Protein AF-A0AAV5QFF0-F1 (afdb_monomer_lite)

pLDDT: mean 72.58, std 12.56, range [44.5, 88.5]

InterPro domains:
  IPR013726 Mitofissin [PF08520] (3-70)
  IPR013726 Mitofissin [PTHR28075] (1-84)

Sequence (112 aa):
MALGKLTHYTIDLLLLSMLFAGIRRDTGYYLDPSQFSSYDVRRYLAKYLSYGEKAYDYFLTLIKYTGYFKLQRFNNIKRFVNDVNTTLNSGDRIQPLHDEEDFTEINSNHYS

Secondary structure (DSSP, 8-state):
--HHHHHHHHHHHHHHHHHHHHHHHHH-----GGGSS-HHHHHHHHHHHHHHHHHHHHHHHHHHHTS----THHHHHHHHHHHHHHHHHTT-------------SS------

Radius of gyration: 29.49 Å; chains: 1; bounding box: 101×32×55 Å

Structure (mmCIF, N/CA/C/O backbone):
data_AF-A0AAV5QFF0-F1
#
_entry.id   AF-A0AAV5QFF0-F1
#
loop_
_atom_site.group_PDB
_atom_site.id
_atom_site.type_symbol
_atom_site.label_atom_id
_atom_site.label_alt_id
_atom_site.label_comp_id
_atom_site.label_asym_id
_atom_site.label_entity_id
_atom_site.label_seq_id
_atom_site.pdbx_PDB_ins_code
_atom_site.Cartn_x
_atom_site.Cartn_y
_atom_site.Cartn_z
_atom_site.occupancy
_atom_site.B_iso_or_equiv
_atom_site.auth_seq_id
_atom_site.auth_comp_id
_atom_site.auth_asym_id
_atom_site.auth_atom_id
_atom_site.pdbx_PDB_model_num
ATOM 1 N N . MET A 1 1 ? 21.321 16.563 -10.780 1.00 57.84 1 MET A N 1
ATOM 2 C CA . MET A 1 1 ? 20.256 16.526 -11.813 1.00 57.84 1 MET A CA 1
ATOM 3 C C . MET A 1 1 ? 19.621 15.141 -12.046 1.00 57.84 1 MET A C 1
ATOM 5 O O . MET A 1 1 ? 18.577 15.098 -12.682 1.00 57.84 1 MET A O 1
ATOM 9 N N . ALA A 1 2 ? 20.162 14.028 -11.520 1.00 61.75 2 ALA A N 1
ATOM 10 C CA . ALA A 1 2 ? 19.567 12.688 -11.699 1.00 61.75 2 ALA A CA 1
ATOM 11 C C . ALA A 1 2 ? 18.719 12.194 -10.505 1.00 61.75 2 ALA A C 1
ATOM 13 O O . ALA A 1 2 ? 17.730 11.496 -10.707 1.00 61.75 2 ALA A O 1
ATOM 14 N N . LEU A 1 3 ? 19.062 12.602 -9.274 1.00 72.00 3 LEU A N 1
ATOM 15 C CA . LEU A 1 3 ? 18.446 12.064 -8.053 1.00 72.00 3 LEU A CA 1
ATOM 16 C C . LEU A 1 3 ? 16.944 12.378 -7.946 1.00 72.00 3 LEU A C 1
ATOM 18 O O . LEU A 1 3 ? 16.160 11.496 -7.631 1.00 72.00 3 LEU A O 1
ATOM 22 N N . GLY A 1 4 ? 16.528 13.598 -8.308 1.00 79.31 4 GLY A N 1
ATOM 23 C CA . GLY A 1 4 ? 15.112 13.983 -8.279 1.00 79.31 4 GLY A CA 1
ATOM 24 C C . GLY A 1 4 ? 14.239 13.186 -9.254 1.00 79.31 4 GLY A C 1
ATOM 25 O O . GLY A 1 4 ? 13.126 12.814 -8.906 1.00 79.31 4 GLY A O 1
ATOM 26 N N . LYS A 1 5 ? 14.759 12.860 -10.447 1.00 82.62 5 LYS A N 1
ATOM 27 C CA . LYS A 1 5 ? 14.028 12.069 -11.453 1.00 82.62 5 LYS A CA 1
ATOM 28 C C . LYS A 1 5 ? 13.891 10.611 -11.029 1.00 82.62 5 LYS A C 1
ATOM 30 O O . LYS A 1 5 ? 12.823 10.035 -11.181 1.00 82.62 5 LYS A O 1
ATOM 35 N N . LEU A 1 6 ? 14.959 10.038 -10.470 1.00 85.44 6 LEU A N 1
ATOM 36 C CA . LEU A 1 6 ? 14.927 8.672 -9.956 1.00 85.44 6 LEU A CA 1
ATOM 37 C C . LEU A 1 6 ? 13.902 8.542 -8.828 1.00 85.44 6 LEU A C 1
ATOM 39 O O . LEU A 1 6 ? 13.070 7.641 -8.874 1.00 85.44 6 LEU A O 1
ATOM 43 N N . THR A 1 7 ? 13.913 9.479 -7.875 1.00 85.88 7 THR A N 1
ATOM 44 C CA . THR A 1 7 ? 12.922 9.509 -6.797 1.00 85.88 7 THR A CA 1
ATOM 45 C C . THR A 1 7 ? 11.506 9.623 -7.355 1.00 85.88 7 THR A C 1
ATOM 47 O O . THR A 1 7 ? 10.637 8.862 -6.940 1.00 85.88 7 THR A O 1
ATOM 50 N N . HIS A 1 8 ? 11.272 10.501 -8.335 1.00 85.88 8 HIS A N 1
ATOM 51 C CA . HIS A 1 8 ? 9.948 10.659 -8.939 1.00 85.88 8 HIS A CA 1
ATOM 52 C C . HIS A 1 8 ? 9.450 9.359 -9.581 1.00 85.88 8 HIS A C 1
ATOM 54 O O . HIS A 1 8 ? 8.394 8.870 -9.204 1.00 85.88 8 HIS A O 1
ATOM 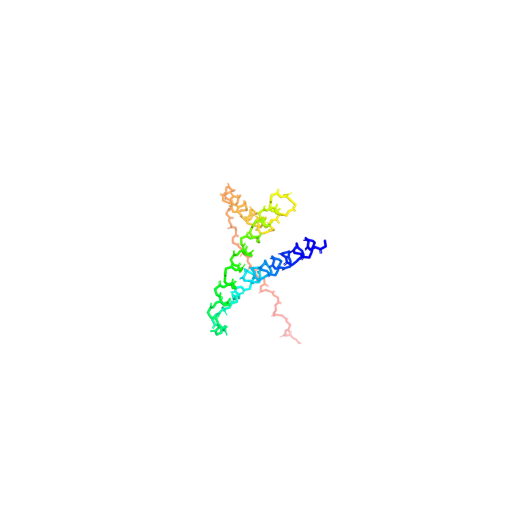60 N N . TYR A 1 9 ? 10.265 8.708 -10.417 1.00 86.50 9 TYR A N 1
ATOM 61 C CA . TYR A 1 9 ? 9.881 7.433 -11.027 1.00 86.50 9 TYR A CA 1
ATOM 62 C C . TYR A 1 9 ? 9.678 6.316 -10.006 1.00 86.50 9 TYR A C 1
ATOM 64 O O . TYR A 1 9 ? 8.780 5.495 -10.169 1.00 86.50 9 TYR A O 1
ATOM 72 N N . THR A 1 10 ? 10.477 6.269 -8.935 1.00 85.88 10 THR A N 1
ATOM 73 C CA . THR A 1 10 ? 10.244 5.287 -7.866 1.00 85.88 10 THR A CA 1
ATOM 74 C C . THR A 1 10 ? 8.934 5.542 -7.128 1.00 85.88 10 THR A C 1
ATOM 76 O O . THR A 1 10 ? 8.236 4.582 -6.814 1.00 85.88 10 THR A O 1
ATOM 79 N N . ILE A 1 11 ? 8.579 6.810 -6.891 1.00 87.94 11 ILE A N 1
ATOM 80 C CA . ILE A 1 11 ? 7.297 7.188 -6.293 1.00 87.94 11 ILE A CA 1
ATOM 81 C C . ILE A 1 11 ? 6.157 6.800 -7.234 1.00 87.94 11 ILE A C 1
ATOM 83 O O . ILE A 1 11 ? 5.223 6.147 -6.787 1.00 87.94 11 ILE A O 1
ATOM 87 N N . ASP A 1 12 ? 6.257 7.104 -8.527 1.00 87.81 12 ASP A N 1
ATOM 88 C CA . ASP A 1 12 ? 5.218 6.773 -9.506 1.00 87.81 12 ASP A CA 1
ATOM 89 C C . ASP A 1 12 ? 5.008 5.259 -9.623 1.00 87.81 12 ASP A C 1
ATOM 91 O O . ASP A 1 12 ? 3.874 4.784 -9.583 1.00 87.81 12 ASP A O 1
ATOM 95 N N . LEU A 1 13 ? 6.091 4.475 -9.695 1.00 87.12 13 LEU A N 1
ATOM 96 C CA . LEU A 1 13 ? 6.003 3.011 -9.702 1.00 87.12 13 LEU A CA 1
ATOM 97 C C . LEU A 1 13 ? 5.374 2.471 -8.413 1.00 87.12 13 LEU A C 1
ATOM 99 O O . LEU A 1 13 ? 4.594 1.517 -8.460 1.00 87.12 13 LEU A O 1
ATOM 103 N N . LEU A 1 14 ? 5.716 3.060 -7.265 1.00 86.69 14 LEU A N 1
ATOM 104 C CA . LEU A 1 14 ? 5.158 2.664 -5.977 1.00 86.69 14 LEU A CA 1
ATOM 105 C C . LEU A 1 14 ? 3.659 2.972 -5.917 1.00 86.69 14 LEU A C 1
ATOM 107 O O . LEU A 1 14 ? 2.880 2.095 -5.548 1.00 86.69 14 LEU A O 1
ATOM 111 N N . LEU A 1 15 ? 3.258 4.180 -6.322 1.00 88.50 15 LEU A N 1
ATOM 112 C CA . LEU A 1 15 ? 1.863 4.613 -6.382 1.00 88.50 15 LEU A CA 1
ATOM 113 C C . LEU A 1 15 ? 1.052 3.735 -7.329 1.00 88.50 15 LEU A C 1
ATOM 115 O O . LEU A 1 15 ? -0.034 3.290 -6.969 1.00 88.50 15 LEU A O 1
ATOM 119 N N . LEU A 1 16 ? 1.595 3.430 -8.507 1.00 87.62 16 LEU A N 1
ATOM 120 C CA . LEU A 1 16 ? 0.944 2.558 -9.475 1.00 87.62 16 LEU A CA 1
ATOM 121 C C . LEU A 1 16 ? 0.749 1.145 -8.910 1.00 87.62 16 LEU A C 1
ATOM 123 O O . LEU A 1 16 ? -0.335 0.577 -9.016 1.00 87.62 16 LEU A O 1
ATOM 127 N N . SER A 1 17 ? 1.771 0.584 -8.260 1.00 86.31 17 SER A N 1
ATOM 128 C CA . SER A 1 17 ? 1.673 -0.743 -7.644 1.00 86.31 17 SER A CA 1
ATOM 129 C C . SER A 1 17 ? 0.659 -0.774 -6.494 1.00 86.31 17 SER A C 1
ATOM 131 O O . SER A 1 17 ? -0.153 -1.693 -6.378 1.00 86.31 17 SER A O 1
ATOM 133 N N . MET A 1 18 ? 0.652 0.279 -5.679 1.00 87.69 18 MET A N 1
ATOM 134 C CA . MET A 1 18 ? -0.293 0.474 -4.585 1.00 87.69 18 MET A CA 1
ATOM 135 C C . MET A 1 18 ? -1.738 0.650 -5.089 1.00 87.69 18 MET A C 1
ATOM 137 O O . MET A 1 18 ? -2.668 0.123 -4.479 1.00 87.69 18 MET A O 1
ATOM 141 N N . LEU A 1 19 ? -1.930 1.323 -6.228 1.00 86.81 19 LEU A N 1
ATOM 142 C CA . LEU A 1 19 ? -3.225 1.469 -6.895 1.00 86.81 19 LEU A CA 1
ATOM 143 C C . LEU A 1 19 ? -3.771 0.114 -7.356 1.00 86.81 19 LEU A C 1
ATOM 145 O O . LEU A 1 19 ? -4.916 -0.216 -7.054 1.00 86.81 19 LEU A O 1
ATOM 149 N N . PHE A 1 20 ? -2.957 -0.697 -8.036 1.00 83.12 20 PHE A N 1
ATOM 150 C CA . PHE A 1 20 ? -3.386 -2.034 -8.448 1.00 83.12 20 PHE A CA 1
ATOM 151 C C . PHE A 1 20 ? -3.692 -2.946 -7.253 1.00 83.12 20 PHE A C 1
ATOM 153 O O . PHE A 1 20 ? -4.664 -3.701 -7.298 1.00 83.12 20 PHE A O 1
ATOM 160 N N . ALA A 1 21 ? -2.907 -2.855 -6.175 1.00 83.56 21 ALA A N 1
ATOM 161 C CA . ALA A 1 21 ? -3.188 -3.563 -4.929 1.00 83.56 21 ALA A CA 1
ATOM 162 C C . ALA A 1 21 ? -4.545 -3.150 -4.324 1.00 83.56 21 ALA A C 1
ATOM 164 O O . ALA A 1 21 ? -5.313 -4.010 -3.888 1.00 83.56 21 ALA A O 1
ATOM 165 N N . GLY A 1 22 ? -4.870 -1.853 -4.348 1.00 80.44 22 GLY A N 1
ATOM 166 C CA . GLY A 1 22 ? -6.174 -1.328 -3.933 1.00 80.44 22 GLY A CA 1
ATOM 167 C C . GLY A 1 22 ? -7.324 -1.865 -4.787 1.00 80.44 22 GLY A C 1
ATOM 168 O O . GLY A 1 22 ? -8.273 -2.426 -4.247 1.00 80.44 22 GLY A O 1
ATOM 169 N N . ILE A 1 23 ? -7.197 -1.803 -6.120 1.00 81.94 23 ILE A N 1
ATOM 170 C CA . ILE A 1 23 ? -8.196 -2.346 -7.058 1.00 81.94 23 ILE A CA 1
ATOM 171 C C . ILE A 1 23 ? -8.441 -3.832 -6.778 1.00 81.94 23 ILE A C 1
ATOM 173 O O . ILE A 1 23 ? -9.593 -4.246 -6.648 1.00 81.94 23 ILE A O 1
ATOM 177 N N . ARG A 1 24 ? -7.378 -4.628 -6.609 1.00 79.25 24 ARG A N 1
ATOM 178 C CA . ARG A 1 24 ? -7.482 -6.055 -6.273 1.00 79.25 24 ARG A CA 1
ATOM 179 C C . ARG A 1 24 ? -8.250 -6.292 -4.970 1.00 79.25 24 ARG A C 1
ATOM 181 O O . ARG A 1 24 ? -8.990 -7.267 -4.881 1.00 79.25 24 ARG A O 1
ATOM 188 N N . ARG A 1 25 ? -8.091 -5.425 -3.967 1.00 74.06 25 ARG A N 1
ATOM 189 C CA . ARG A 1 25 ? -8.743 -5.555 -2.654 1.00 74.06 25 ARG A CA 1
ATOM 190 C C . ARG A 1 25 ? -10.210 -5.126 -2.664 1.00 74.06 25 ARG A C 1
ATOM 192 O O . ARG A 1 25 ? -11.016 -5.785 -2.014 1.00 74.06 25 ARG A O 1
ATOM 199 N N . ASP A 1 26 ? -10.538 -4.067 -3.398 1.00 74.62 26 ASP A N 1
ATOM 200 C CA . ASP A 1 26 ? -11.896 -3.515 -3.456 1.00 74.62 26 ASP A CA 1
ATOM 201 C C . ASP A 1 26 ? -12.791 -4.275 -4.440 1.00 74.62 26 ASP A C 1
ATOM 203 O O . ASP A 1 26 ? -13.979 -4.461 -4.190 1.00 74.62 26 ASP A O 1
ATOM 207 N N . THR A 1 27 ? -12.223 -4.736 -5.556 1.00 72.50 27 THR A N 1
ATOM 208 C CA . THR A 1 27 ? -12.988 -5.350 -6.652 1.00 72.50 27 THR A CA 1
ATOM 209 C C . THR A 1 27 ? -12.736 -6.847 -6.820 1.00 72.50 27 THR A C 1
ATOM 211 O O . THR A 1 27 ? -13.486 -7.517 -7.523 1.00 72.50 27 THR A O 1
ATOM 214 N N . GLY A 1 28 ? -11.683 -7.394 -6.202 1.00 66.31 28 GLY A N 1
ATOM 215 C CA . GLY A 1 28 ? -11.279 -8.793 -6.376 1.00 66.31 28 GLY A CA 1
ATOM 216 C C . GLY A 1 28 ? -10.581 -9.094 -7.709 1.00 66.31 28 GLY A C 1
ATOM 217 O O . GLY A 1 28 ? -10.049 -10.193 -7.873 1.00 66.31 28 GLY A O 1
ATOM 218 N N . TYR A 1 29 ? -10.531 -8.141 -8.649 1.00 61.03 29 TYR A N 1
ATOM 219 C CA . TYR A 1 29 ? -9.840 -8.315 -9.924 1.00 61.03 29 TYR A CA 1
ATOM 220 C C . TYR A 1 29 ? -8.329 -8.301 -9.705 1.00 61.03 29 TYR A C 1
ATOM 222 O O . TYR A 1 29 ? -7.730 -7.279 -9.370 1.00 61.03 29 TYR A O 1
ATOM 230 N N . TYR A 1 30 ? -7.699 -9.455 -9.897 1.00 66.12 30 TYR A N 1
ATOM 231 C CA . TYR A 1 30 ? -6.251 -9.547 -9.974 1.00 66.12 30 TYR A CA 1
ATOM 232 C C . TYR A 1 30 ? -5.827 -9.386 -11.430 1.00 66.12 30 TYR A C 1
ATOM 234 O O . TYR A 1 30 ? -6.473 -9.882 -12.352 1.00 66.12 30 TYR A O 1
ATOM 242 N N . LEU A 1 31 ? -4.729 -8.670 -11.634 1.00 62.06 31 LEU A N 1
ATOM 243 C CA . LEU A 1 31 ? -4.142 -8.523 -12.952 1.00 62.06 31 LEU A CA 1
ATOM 244 C C . LEU A 1 31 ? -3.499 -9.863 -13.298 1.00 62.06 31 LEU A C 1
ATOM 246 O O . LEU A 1 31 ? -2.459 -10.192 -12.734 1.00 62.06 31 LEU A O 1
ATOM 250 N N . ASP A 1 32 ? -4.166 -10.666 -14.130 1.00 62.00 32 ASP A N 1
ATOM 251 C CA . ASP A 1 32 ? -3.680 -11.992 -14.491 1.00 62.00 32 ASP A CA 1
ATOM 252 C C . ASP A 1 32 ? -2.461 -11.848 -15.406 1.00 62.00 32 ASP A C 1
ATOM 254 O O . ASP A 1 32 ? -2.591 -11.472 -16.578 1.00 62.00 32 ASP A O 1
ATOM 258 N N . PRO A 1 33 ? -1.250 -12.140 -14.907 1.00 60.72 33 PRO A N 1
ATOM 259 C CA . PRO A 1 33 ? -0.071 -11.949 -15.711 1.00 60.72 33 PRO A CA 1
ATOM 260 C C . PRO A 1 33 ? 0.100 -13.090 -16.731 1.00 60.72 33 PRO A C 1
ATOM 262 O O . PRO A 1 33 ? 1.044 -13.057 -17.516 1.00 60.72 33 PRO A O 1
ATOM 265 N N . SER A 1 34 ? -0.787 -14.098 -16.739 1.00 59.22 34 SER A N 1
ATOM 266 C CA . SER A 1 34 ? -0.824 -15.174 -17.737 1.00 59.22 34 SER A CA 1
ATOM 267 C C . SER A 1 34 ? -1.179 -14.684 -19.145 1.00 59.22 34 SER A C 1
ATOM 269 O O . SER A 1 34 ? -0.778 -15.317 -20.119 1.00 59.22 34 SER A O 1
ATOM 271 N N . GLN A 1 35 ? -1.853 -13.532 -19.262 1.00 59.62 35 GLN A N 1
ATOM 272 C CA . GLN A 1 35 ? -2.194 -12.927 -20.554 1.00 59.62 35 GLN A CA 1
ATOM 273 C C . GLN A 1 35 ? -0.987 -12.291 -21.258 1.00 59.62 35 GLN A C 1
ATOM 275 O O . GLN A 1 35 ? -1.035 -12.015 -22.456 1.00 59.62 35 GLN A O 1
ATOM 280 N N . PHE A 1 36 ? 0.121 -12.095 -20.539 1.00 60.56 36 PHE A N 1
ATOM 281 C CA . PHE A 1 36 ? 1.378 -11.645 -21.123 1.00 60.56 36 PHE A CA 1
ATOM 282 C C . PHE A 1 36 ? 2.222 -12.862 -21.519 1.00 60.56 36 PHE A C 1
ATOM 284 O O . PHE A 1 36 ? 2.637 -13.655 -20.672 1.00 60.56 36 PHE A O 1
ATOM 291 N 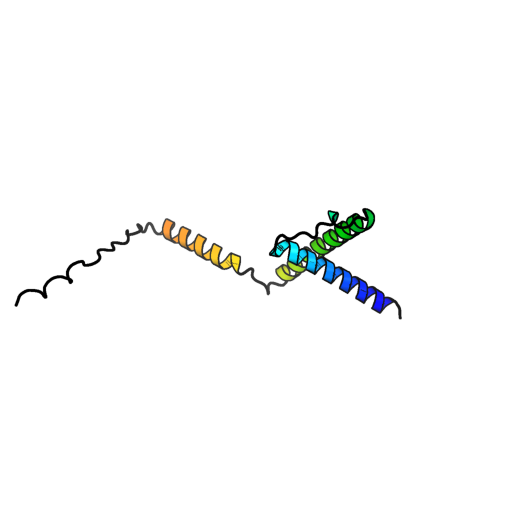N . SER A 1 37 ? 2.501 -13.002 -22.819 1.00 56.41 37 SER A N 1
ATOM 292 C CA . SER A 1 37 ? 3.245 -14.143 -23.377 1.00 56.41 37 SER A CA 1
ATOM 293 C C . SER A 1 37 ? 4.697 -14.236 -22.882 1.00 56.41 37 SER A C 1
ATOM 295 O O . SER A 1 37 ? 5.296 -15.310 -22.906 1.00 56.41 37 SER A O 1
ATOM 297 N N . SER A 1 38 ? 5.269 -13.135 -22.383 1.00 66.19 38 SER A N 1
ATOM 298 C CA . SER A 1 38 ? 6.633 -13.091 -21.850 1.00 66.19 38 SER A CA 1
ATOM 299 C C . SER A 1 38 ? 6.680 -13.474 -20.365 1.00 66.19 38 SER A C 1
ATOM 301 O O . SER A 1 38 ? 6.285 -12.704 -19.486 1.00 66.19 38 SER A O 1
ATOM 303 N N . TYR A 1 39 ? 7.236 -14.656 -20.079 1.00 66.12 39 TYR A N 1
ATOM 304 C CA . TYR A 1 39 ? 7.421 -15.198 -18.725 1.00 66.12 39 TYR A CA 1
ATOM 305 C C . TYR A 1 39 ? 8.148 -14.234 -17.770 1.00 66.12 39 TYR A C 1
ATOM 307 O O . TYR A 1 39 ? 7.756 -14.093 -16.607 1.00 66.12 39 TYR A O 1
ATOM 315 N N . ASP A 1 40 ? 9.165 -13.526 -18.265 1.00 73.31 40 ASP A N 1
ATOM 316 C CA . ASP A 1 40 ? 9.941 -12.588 -17.454 1.00 73.31 40 ASP A CA 1
ATOM 317 C C . ASP A 1 40 ? 9.099 -11.395 -17.006 1.00 73.31 40 ASP A C 1
ATOM 319 O O . ASP A 1 40 ? 9.066 -11.082 -15.815 1.00 73.31 40 ASP A O 1
ATOM 323 N N . VAL A 1 41 ? 8.336 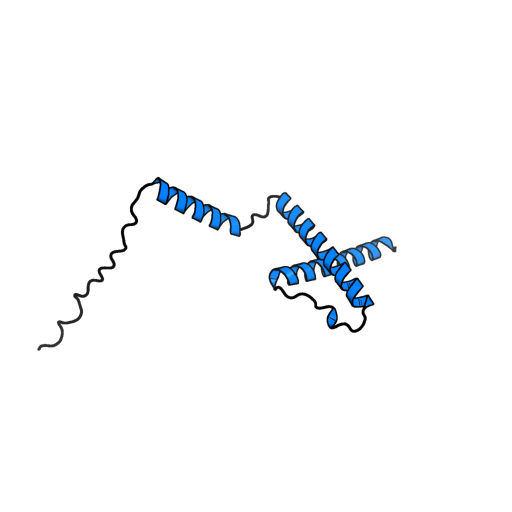-10.788 -17.921 1.00 72.75 41 VAL A N 1
ATOM 324 C CA . VAL A 1 41 ? 7.446 -9.653 -17.619 1.00 72.75 41 VAL A CA 1
ATOM 325 C C . VAL A 1 41 ? 6.428 -10.044 -16.554 1.00 72.75 41 VAL A C 1
ATOM 327 O O . VAL A 1 41 ? 6.243 -9.311 -15.586 1.00 72.75 41 VAL A O 1
ATOM 330 N N . ARG A 1 42 ? 5.843 -11.241 -16.661 1.00 71.25 42 ARG A N 1
ATOM 331 C CA . ARG A 1 42 ? 4.927 -11.784 -15.654 1.00 71.25 42 ARG A CA 1
ATOM 332 C C . ARG A 1 42 ? 5.583 -11.931 -14.284 1.00 71.25 42 ARG A C 1
ATOM 334 O O . ARG A 1 42 ? 4.991 -11.541 -13.279 1.00 71.25 42 ARG A O 1
ATOM 341 N N . ARG A 1 43 ? 6.807 -12.462 -14.218 1.00 75.19 43 ARG A N 1
ATOM 342 C CA . ARG A 1 43 ? 7.541 -12.624 -12.954 1.00 75.19 43 ARG A CA 1
ATOM 343 C C . ARG A 1 43 ? 7.903 -11.278 -12.330 1.00 75.19 43 ARG A C 1
ATOM 345 O O . ARG A 1 43 ? 7.805 -11.136 -11.110 1.00 75.19 43 ARG A O 1
ATOM 352 N N . TYR A 1 44 ? 8.325 -10.308 -13.138 1.00 79.12 44 TYR A N 1
ATOM 353 C CA . TYR A 1 44 ? 8.616 -8.959 -12.663 1.00 79.12 44 TYR A CA 1
ATOM 354 C C . TYR A 1 44 ? 7.34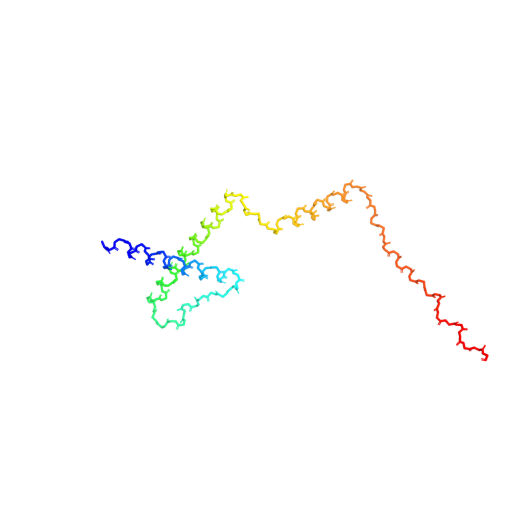4 -8.274 -12.175 1.00 79.12 44 TYR A C 1
ATOM 356 O O . TYR A 1 44 ? 7.322 -7.812 -11.039 1.00 79.12 44 TYR A O 1
ATOM 364 N N . LEU A 1 45 ? 6.270 -8.286 -12.963 1.00 76.19 45 LEU A N 1
ATOM 365 C CA . LEU A 1 45 ? 5.003 -7.655 -12.609 1.00 76.19 45 LEU A CA 1
ATOM 366 C C . LEU A 1 45 ? 4.406 -8.255 -11.335 1.00 76.19 45 LEU A C 1
ATOM 368 O O . LEU A 1 45 ? 4.040 -7.507 -10.437 1.00 76.19 45 LEU A O 1
ATOM 372 N N . ALA A 1 46 ? 4.406 -9.585 -11.200 1.00 76.25 46 ALA A N 1
ATOM 373 C CA . ALA A 1 46 ? 3.955 -10.257 -9.983 1.00 76.25 46 ALA A CA 1
ATOM 374 C C . ALA A 1 46 ? 4.759 -9.811 -8.751 1.00 76.25 46 ALA A C 1
ATOM 376 O O . ALA A 1 46 ? 4.177 -9.488 -7.717 1.00 76.25 46 ALA A O 1
ATOM 377 N N . LYS A 1 47 ? 6.093 -9.729 -8.866 1.00 80.69 47 LYS A N 1
ATOM 378 C CA . LYS A 1 47 ? 6.948 -9.219 -7.783 1.00 80.69 47 LYS A CA 1
ATOM 379 C C . LYS A 1 47 ? 6.634 -7.761 -7.461 1.00 80.69 47 LYS A C 1
ATOM 381 O O . LYS A 1 47 ? 6.463 -7.439 -6.289 1.00 80.69 47 LYS A O 1
ATOM 386 N N . TYR A 1 48 ? 6.543 -6.894 -8.471 1.00 79.94 48 TYR A N 1
ATOM 387 C CA . TYR A 1 48 ? 6.220 -5.477 -8.290 1.00 79.94 48 TYR A CA 1
ATOM 388 C C . TYR A 1 48 ? 4.870 -5.293 -7.596 1.00 79.94 48 TYR A C 1
ATOM 390 O O . TYR A 1 48 ? 4.792 -4.507 -6.652 1.00 79.94 48 TYR A O 1
ATOM 398 N N . LEU A 1 49 ? 3.853 -6.059 -7.994 1.00 80.75 49 LEU A N 1
ATOM 399 C CA . LEU A 1 49 ? 2.520 -6.037 -7.394 1.00 80.75 49 LEU A CA 1
ATOM 400 C C . LEU A 1 49 ? 2.555 -6.463 -5.922 1.00 80.75 49 LEU A C 1
ATOM 402 O O . LEU A 1 49 ? 1.996 -5.788 -5.063 1.00 80.75 49 LEU A O 1
ATOM 406 N N . SER A 1 50 ? 3.299 -7.529 -5.605 1.00 80.12 50 SER A N 1
ATOM 407 C CA . SER A 1 50 ? 3.502 -7.970 -4.219 1.00 80.12 50 SER A CA 1
ATOM 408 C C . SER A 1 50 ? 4.217 -6.922 -3.356 1.00 80.12 50 SER A C 1
ATOM 410 O O . SER A 1 50 ? 3.953 -6.828 -2.158 1.00 80.12 50 SER A O 1
ATOM 412 N N . TYR A 1 51 ? 5.128 -6.127 -3.928 1.00 85.75 51 TYR A N 1
ATOM 413 C CA . TYR A 1 51 ? 5.737 -5.002 -3.209 1.00 85.75 51 TYR A CA 1
ATOM 414 C C . TYR A 1 51 ? 4.735 -3.866 -2.959 1.00 85.75 51 TYR A C 1
ATOM 416 O O . TYR A 1 51 ? 4.747 -3.291 -1.870 1.00 85.75 51 TYR A O 1
ATOM 424 N N . GLY A 1 52 ? 3.851 -3.578 -3.919 1.00 85.12 52 GLY A N 1
ATOM 425 C CA . GLY A 1 52 ? 2.785 -2.583 -3.767 1.00 85.12 52 GLY A CA 1
ATOM 426 C C . GLY A 1 52 ? 1.776 -2.949 -2.693 1.00 85.12 52 GLY A C 1
ATOM 427 O O . GLY A 1 52 ? 1.409 -2.092 -1.900 1.00 85.12 52 GLY A O 1
ATOM 428 N N . GLU A 1 53 ? 1.395 -4.225 -2.600 1.00 83.38 53 GLU A N 1
ATOM 429 C CA . GLU A 1 53 ? 0.518 -4.727 -1.533 1.00 83.38 53 GLU A CA 1
ATOM 430 C C . GLU A 1 53 ? 1.113 -4.483 -0.146 1.00 83.38 53 GLU A C 1
ATOM 432 O O . GLU A 1 53 ? 0.447 -3.938 0.733 1.00 83.38 53 GLU A O 1
ATOM 437 N N . LYS A 1 54 ? 2.400 -4.797 0.036 1.00 86.56 54 LYS A N 1
ATOM 438 C CA . LYS A 1 54 ? 3.091 -4.527 1.303 1.00 86.56 54 LYS A CA 1
ATOM 439 C C . LYS A 1 54 ? 3.115 -3.035 1.617 1.00 86.56 54 LYS A C 1
ATOM 441 O O . LYS A 1 54 ? 2.810 -2.647 2.740 1.00 86.56 54 LYS A O 1
ATOM 446 N N . ALA A 1 55 ? 3.468 -2.199 0.640 1.00 86.88 55 ALA A N 1
ATOM 447 C CA . ALA A 1 55 ? 3.494 -0.750 0.821 1.00 86.88 55 ALA A CA 1
ATOM 448 C C . ALA A 1 55 ? 2.103 -0.189 1.162 1.00 86.88 55 ALA A C 1
ATOM 450 O O . ALA A 1 55 ? 1.985 0.645 2.059 1.00 86.88 55 ALA A O 1
ATOM 451 N N . TYR A 1 56 ? 1.056 -0.702 0.511 1.00 87.94 56 TYR A N 1
ATOM 452 C CA . TYR A 1 56 ? -0.335 -0.364 0.794 1.00 87.94 56 TYR A CA 1
ATOM 453 C C . TYR A 1 56 ? -0.725 -0.715 2.234 1.00 87.94 56 TYR A C 1
ATOM 455 O O . TYR A 1 56 ? -1.273 0.122 2.952 1.00 87.94 56 TYR A O 1
ATOM 463 N N . ASP A 1 57 ? -0.393 -1.923 2.694 1.00 86.25 57 ASP A N 1
ATOM 464 C CA . ASP A 1 57 ? -0.681 -2.361 4.061 1.00 86.25 57 ASP A CA 1
ATOM 465 C C . ASP A 1 57 ? 0.084 -1.536 5.110 1.00 86.25 57 ASP A C 1
ATOM 467 O O . ASP A 1 57 ? -0.479 -1.175 6.151 1.00 86.25 57 ASP A O 1
ATOM 471 N N . TYR A 1 58 ? 1.342 -1.178 4.836 1.00 87.31 58 TYR A N 1
ATOM 472 C CA . TYR A 1 58 ? 2.104 -0.255 5.682 1.00 87.31 58 TYR A CA 1
ATOM 473 C C . TYR A 1 58 ? 1.447 1.122 5.740 1.00 87.31 58 TYR A C 1
ATOM 475 O O . TYR A 1 58 ? 1.274 1.667 6.829 1.00 87.31 58 TYR A O 1
ATOM 483 N N . PHE A 1 59 ? 1.029 1.665 4.597 1.00 86.19 59 PHE A N 1
ATOM 484 C CA . PHE A 1 59 ? 0.341 2.950 4.532 1.00 86.19 59 PHE A CA 1
ATOM 485 C C . PHE A 1 59 ? -0.971 2.935 5.325 1.00 86.19 59 PHE A C 1
ATOM 487 O O . PHE A 1 59 ? -1.211 3.821 6.144 1.00 86.19 59 PHE A O 1
ATOM 494 N N . LEU A 1 60 ? -1.783 1.885 5.176 1.00 83.94 60 LEU A N 1
ATOM 495 C CA . LEU A 1 60 ? -2.986 1.699 5.988 1.00 83.94 60 LEU A CA 1
ATOM 496 C C . LEU A 1 60 ? -2.667 1.594 7.481 1.00 83.94 60 LEU A C 1
ATOM 498 O O . LEU A 1 60 ? -3.415 2.110 8.308 1.00 83.94 60 LEU A O 1
ATOM 502 N N . THR A 1 61 ? -1.574 0.926 7.844 1.00 85.00 61 THR A N 1
ATOM 503 C CA . THR A 1 61 ? -1.143 0.793 9.242 1.00 85.00 61 THR A CA 1
ATOM 504 C C . THR A 1 61 ? -0.715 2.135 9.825 1.00 85.00 61 THR A C 1
ATOM 506 O O . THR A 1 61 ? -1.122 2.464 10.938 1.00 85.00 61 THR A O 1
ATOM 509 N N . LEU A 1 62 ? 0.026 2.942 9.063 1.00 84.50 62 LEU A N 1
ATOM 510 C CA . LEU A 1 62 ? 0.376 4.310 9.443 1.00 84.50 62 LEU A CA 1
ATOM 511 C C . LEU A 1 62 ? -0.883 5.150 9.656 1.00 84.50 62 LEU A C 1
ATOM 513 O O . LEU A 1 62 ? -1.026 5.772 10.706 1.00 84.50 62 LEU A O 1
ATOM 517 N N . ILE A 1 63 ? -1.838 5.091 8.722 1.00 84.44 63 ILE A N 1
ATOM 518 C CA . ILE A 1 63 ? -3.125 5.788 8.837 1.00 84.44 63 ILE A CA 1
ATOM 519 C C . ILE A 1 63 ? -3.874 5.364 10.104 1.00 84.44 63 ILE A C 1
ATOM 521 O O . ILE A 1 63 ? -4.336 6.227 10.854 1.00 84.44 63 ILE A O 1
ATOM 525 N N . LYS A 1 64 ? -3.954 4.056 10.386 1.00 76.38 64 LYS A N 1
ATOM 526 C CA . LYS A 1 64 ? -4.566 3.524 11.616 1.00 76.38 64 LYS A CA 1
ATOM 527 C C . LYS A 1 64 ? -3.891 4.076 12.872 1.00 76.38 64 LYS A C 1
ATOM 529 O O . LYS A 1 64 ? -4.584 4.408 13.829 1.00 76.38 64 LYS A O 1
ATOM 534 N N . TYR A 1 65 ? -2.564 4.201 12.858 1.00 78.88 65 TYR A N 1
ATOM 535 C CA . TYR A 1 65 ? -1.790 4.734 13.979 1.00 78.88 65 TYR A CA 1
ATOM 536 C C . TYR A 1 65 ? -2.045 6.217 14.241 1.00 78.88 65 TYR A C 1
ATOM 538 O O . TYR A 1 65 ? -1.978 6.650 15.387 1.00 78.88 65 TYR A O 1
ATOM 546 N N . THR A 1 66 ? -2.373 6.998 13.207 1.00 77.31 66 THR A N 1
ATOM 547 C CA . THR A 1 66 ? -2.632 8.435 13.382 1.00 77.31 66 THR A CA 1
ATOM 548 C C . THR A 1 66 ? -3.905 8.730 14.188 1.00 77.31 66 THR A C 1
ATOM 550 O O . THR A 1 66 ? -4.089 9.857 14.631 1.00 77.31 66 THR A O 1
ATOM 553 N N . GLY A 1 67 ? -4.798 7.750 14.389 1.00 65.44 67 GLY A N 1
ATOM 554 C CA . GLY A 1 67 ? -6.010 7.901 15.207 1.00 65.44 67 GLY A CA 1
ATOM 555 C C . GLY A 1 67 ? -7.109 8.790 14.605 1.00 65.44 67 GLY A C 1
ATOM 556 O O . GLY A 1 67 ? -8.222 8.814 15.131 1.00 65.44 67 GLY A O 1
ATOM 557 N N . TYR A 1 68 ? -6.842 9.470 13.483 1.00 62.47 68 TYR A N 1
ATOM 558 C CA . TYR A 1 68 ? -7.813 10.314 12.776 1.00 62.47 68 TYR A CA 1
ATOM 559 C C . TYR A 1 68 ? -8.853 9.503 11.996 1.00 62.47 68 TYR A C 1
ATOM 561 O O . TYR A 1 68 ? -9.996 9.931 11.848 1.00 62.47 68 TYR A O 1
ATOM 569 N N . PHE A 1 69 ? -8.491 8.304 11.536 1.00 64.00 69 PHE A N 1
ATOM 570 C CA . PHE A 1 69 ? -9.378 7.444 10.759 1.00 64.00 69 PHE A CA 1
ATOM 571 C C . PHE A 1 69 ? -9.962 6.338 11.636 1.00 64.00 69 PHE A C 1
ATOM 573 O O . PHE A 1 69 ? -9.291 5.371 11.997 1.00 64.00 69 PHE A O 1
ATOM 580 N N . LYS A 1 70 ? -11.250 6.461 11.964 1.00 63.62 70 LYS A N 1
ATOM 581 C CA . LYS A 1 70 ? -12.022 5.387 12.597 1.00 63.62 70 LYS A CA 1
ATOM 582 C C . LYS A 1 70 ? -12.628 4.519 11.499 1.00 63.62 70 LYS A C 1
ATOM 584 O O . LYS A 1 70 ? -13.338 5.032 10.639 1.00 63.62 70 LYS A O 1
ATOM 589 N N . LEU A 1 71 ? -12.396 3.203 11.531 1.00 63.06 71 LEU A N 1
ATOM 590 C CA . LEU A 1 71 ? -13.152 2.289 10.670 1.00 63.06 71 LEU A CA 1
ATOM 591 C C . LEU A 1 71 ? -14.634 2.382 11.063 1.00 63.06 71 LEU A C 1
ATOM 593 O O . LEU A 1 71 ? -15.034 1.899 12.123 1.00 63.06 71 LEU A O 1
ATOM 597 N N . GLN A 1 72 ? -15.448 2.984 10.197 1.00 64.44 72 GLN A N 1
ATOM 598 C CA . GLN A 1 72 ? -16.873 3.214 10.449 1.00 64.44 72 GLN A CA 1
ATOM 599 C C . GLN A 1 72 ? -17.636 1.909 10.734 1.00 64.44 72 GLN A C 1
ATOM 601 O O . GLN A 1 72 ? -18.563 1.894 11.542 1.00 64.44 72 GLN A O 1
ATOM 606 N N . ARG A 1 73 ? -17.171 0.784 10.168 1.00 61.19 73 ARG A N 1
ATOM 607 C CA . ARG A 1 73 ? -17.755 -0.553 10.357 1.00 61.19 73 ARG A CA 1
ATOM 608 C C . ARG A 1 73 ? -17.777 -1.029 11.816 1.00 61.19 73 ARG A C 1
ATOM 610 O O . ARG A 1 73 ? -18.693 -1.754 12.191 1.00 61.19 73 ARG A O 1
ATOM 617 N N . PHE A 1 74 ? -16.824 -0.623 12.657 1.00 64.31 74 PHE A N 1
ATOM 618 C CA . PHE A 1 74 ? -16.768 -1.118 14.041 1.00 64.31 74 PHE A CA 1
ATOM 619 C C . PHE A 1 74 ? -17.800 -0.471 14.971 1.00 64.31 74 PHE A C 1
ATOM 621 O O . PHE A 1 74 ? -18.170 -1.080 15.973 1.00 64.31 74 PHE A O 1
ATOM 628 N N . ASN A 1 75 ? -18.301 0.724 14.647 1.00 67.44 75 ASN A N 1
ATOM 629 C CA . ASN A 1 75 ? -19.270 1.413 15.503 1.00 67.44 75 ASN A CA 1
ATOM 630 C C . ASN A 1 75 ? -20.630 0.702 15.510 1.00 67.44 75 ASN A C 1
ATOM 632 O O . ASN A 1 75 ? -21.245 0.579 16.565 1.00 67.44 75 ASN A O 1
ATOM 636 N N . ASN A 1 76 ? -21.063 0.179 14.361 1.00 74.38 76 ASN A N 1
ATOM 637 C CA . ASN A 1 76 ? -22.350 -0.508 14.232 1.00 74.38 76 ASN A CA 1
ATOM 638 C C . ASN A 1 76 ? -22.344 -1.868 14.950 1.00 74.38 76 ASN A C 1
ATOM 640 O O . ASN A 1 76 ? -23.317 -2.222 15.604 1.00 74.38 76 ASN A O 1
ATOM 644 N N . ILE A 1 77 ? -21.219 -2.593 14.897 1.00 80.81 77 ILE A N 1
ATOM 645 C CA . ILE A 1 77 ? -21.066 -3.897 15.565 1.00 80.81 77 ILE A CA 1
ATOM 646 C C . ILE A 1 77 ? -21.051 -3.731 17.088 1.00 80.81 77 ILE A C 1
ATOM 648 O O . ILE A 1 77 ? -21.698 -4.498 17.793 1.00 80.81 77 ILE A O 1
ATOM 652 N N . LYS A 1 78 ? -20.350 -2.715 17.609 1.00 81.38 78 LYS A N 1
ATOM 653 C CA . LYS A 1 78 ? -20.332 -2.449 19.055 1.00 81.38 78 LYS A CA 1
ATOM 654 C C . LYS A 1 78 ? -21.712 -2.082 19.596 1.00 81.38 78 LYS A C 1
ATOM 656 O O . LYS A 1 78 ? -22.039 -2.515 20.691 1.00 81.38 78 LYS A O 1
ATOM 661 N N . ARG A 1 79 ? -22.511 -1.321 18.838 1.00 81.50 79 ARG A N 1
ATOM 662 C CA . ARG A 1 79 ? -23.904 -1.021 19.210 1.00 81.50 79 ARG A CA 1
ATOM 663 C C . ARG A 1 79 ? -24.729 -2.298 19.277 1.00 81.50 79 ARG A C 1
ATOM 665 O O . ARG A 1 79 ? -25.205 -2.622 20.349 1.00 81.50 79 ARG A O 1
ATOM 672 N N . PHE A 1 80 ? -24.728 -3.091 18.207 1.00 86.00 80 PHE A N 1
ATOM 673 C CA . PHE A 1 80 ? -25.463 -4.355 18.165 1.00 86.00 80 PHE A CA 1
ATOM 674 C C . PHE A 1 80 ? -25.112 -5.305 19.322 1.00 86.00 80 PHE A C 1
ATOM 676 O O . PHE A 1 80 ? -25.995 -5.837 19.983 1.00 86.00 80 PHE A O 1
ATOM 683 N N . VAL A 1 81 ? -23.821 -5.507 19.602 1.00 86.50 81 VAL A N 1
ATOM 684 C CA . VAL A 1 81 ? -23.390 -6.381 20.706 1.00 86.50 81 VAL A CA 1
ATOM 685 C C . VAL A 1 81 ? -23.821 -5.821 22.062 1.00 86.50 81 VAL A C 1
ATOM 687 O O . VAL A 1 81 ? -24.241 -6.585 22.929 1.00 86.50 81 VAL A O 1
ATOM 690 N N . ASN A 1 82 ? -23.744 -4.502 22.245 1.00 85.75 82 ASN A N 1
ATOM 691 C CA . ASN A 1 82 ? -24.215 -3.864 23.468 1.00 85.75 82 ASN A CA 1
ATOM 692 C C . ASN A 1 82 ? -25.733 -4.005 23.623 1.00 85.75 82 ASN A C 1
ATOM 694 O O . ASN A 1 82 ? -26.164 -4.319 24.724 1.00 85.75 82 ASN A O 1
ATOM 698 N N . ASP A 1 83 ? -26.500 -3.850 22.541 1.00 83.81 83 ASP A N 1
ATOM 699 C CA . ASP A 1 83 ? -27.964 -3.974 22.516 1.00 83.81 83 ASP A CA 1
ATOM 700 C C . ASP A 1 83 ? -28.418 -5.408 22.849 1.00 83.81 83 ASP A C 1
ATOM 702 O O . ASP A 1 83 ? -29.361 -5.625 23.610 1.00 83.81 83 ASP A O 1
ATOM 706 N N . VAL A 1 84 ? -27.709 -6.420 22.338 1.00 85.25 84 VAL A N 1
ATOM 707 C CA . VAL A 1 84 ? -27.948 -7.825 22.708 1.00 85.25 84 VAL A CA 1
ATOM 708 C C . VAL A 1 84 ? -27.605 -8.064 24.179 1.00 85.25 84 VAL A C 1
ATOM 710 O O . VAL A 1 84 ? -28.352 -8.711 24.906 1.00 85.25 84 VAL A O 1
ATOM 713 N N . ASN A 1 85 ? -26.483 -7.529 24.657 1.00 86.38 85 ASN A N 1
ATOM 714 C CA . ASN A 1 85 ? -26.074 -7.751 26.039 1.00 86.38 85 ASN A CA 1
ATOM 715 C C . ASN A 1 85 ? -26.996 -7.041 27.048 1.00 86.38 85 ASN A C 1
ATOM 717 O O . ASN A 1 85 ? -27.232 -7.574 28.131 1.00 86.38 85 ASN A O 1
ATOM 721 N N . THR A 1 86 ? -27.535 -5.864 26.718 1.00 80.38 86 THR A N 1
ATOM 722 C CA . THR A 1 86 ? -28.534 -5.188 27.558 1.00 80.38 86 THR A CA 1
ATOM 723 C C . THR A 1 86 ? -29.867 -5.920 27.538 1.00 80.38 86 THR A C 1
ATOM 725 O O . THR A 1 86 ? -30.411 -6.166 28.604 1.00 80.38 86 THR A O 1
ATOM 728 N N . THR A 1 87 ? -30.366 -6.356 26.381 1.00 73.69 87 THR A N 1
ATOM 729 C CA . THR A 1 87 ? -31.640 -7.101 26.307 1.00 73.69 87 THR A CA 1
ATOM 730 C C . THR A 1 87 ? -31.604 -8.435 27.058 1.00 73.69 87 THR A C 1
ATOM 732 O O . THR A 1 87 ? -32.569 -8.780 27.735 1.00 73.69 87 THR A O 1
ATOM 735 N N . LEU A 1 88 ? -30.479 -9.156 27.022 1.00 76.75 88 LEU A N 1
ATOM 736 C CA . LEU A 1 88 ? -30.309 -10.402 27.779 1.00 76.75 88 LEU A CA 1
ATOM 737 C C . LEU A 1 88 ? -30.193 -10.176 29.294 1.00 76.75 88 LEU A C 1
ATOM 739 O O . LEU A 1 88 ? -30.757 -10.948 30.066 1.00 76.75 88 LEU A O 1
ATOM 743 N N . ASN A 1 8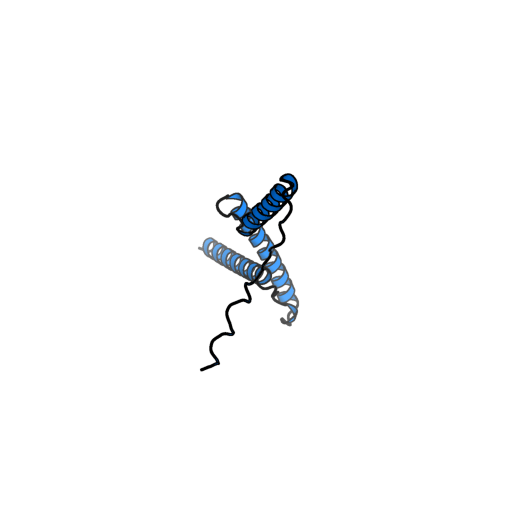9 ? -29.480 -9.130 29.727 1.00 80.12 89 ASN A N 1
ATOM 744 C CA . ASN A 1 89 ? -29.333 -8.818 31.155 1.00 80.12 89 ASN A CA 1
ATOM 745 C C . ASN A 1 89 ? -30.578 -8.153 31.758 1.00 80.12 89 ASN A C 1
ATOM 747 O O . ASN A 1 89 ? -30.782 -8.252 32.965 1.00 80.12 89 ASN A O 1
ATOM 751 N N . SER A 1 90 ? -31.414 -7.503 30.945 1.00 71.50 90 SER A N 1
ATOM 752 C CA . SER A 1 90 ? -32.651 -6.871 31.414 1.00 71.50 90 SER A CA 1
ATOM 753 C C . SER A 1 90 ? -33.775 -7.867 31.705 1.00 71.50 90 SER A C 1
ATOM 755 O O . SER A 1 90 ? -34.749 -7.489 32.342 1.00 71.50 90 SER A O 1
ATOM 757 N N . GLY A 1 91 ? -33.680 -9.133 31.276 1.00 67.12 91 GLY A N 1
ATOM 758 C CA . GLY A 1 91 ? -34.741 -10.126 31.510 1.00 67.12 91 GLY A CA 1
ATOM 759 C C . GLY A 1 91 ? -36.101 -9.751 30.897 1.00 67.12 91 GLY A C 1
ATOM 760 O O . GLY A 1 91 ? -37.106 -10.407 31.181 1.00 67.12 91 GLY A O 1
ATOM 761 N N . ASP A 1 92 ? -36.137 -8.718 30.052 1.00 63.81 92 ASP A N 1
ATOM 762 C CA . ASP A 1 92 ? -37.351 -8.214 29.434 1.00 63.81 92 ASP A CA 1
ATOM 763 C C . ASP A 1 92 ? -37.752 -9.152 28.302 1.00 63.81 92 ASP A C 1
ATOM 765 O O . ASP A 1 92 ? -37.085 -9.306 27.276 1.00 63.81 92 ASP A O 1
ATOM 769 N N . ARG A 1 93 ? -38.873 -9.829 28.535 1.00 57.00 93 ARG A N 1
ATOM 770 C CA . ARG A 1 93 ? -39.528 -10.705 27.574 1.00 57.00 93 ARG A CA 1
ATOM 771 C C . ARG A 1 93 ? -39.861 -9.863 26.345 1.00 57.00 93 ARG A C 1
ATOM 773 O O . ARG A 1 93 ? -40.630 -8.912 26.458 1.00 57.00 93 ARG A O 1
ATOM 780 N N . ILE A 1 94 ? -39.310 -10.231 25.188 1.00 58.47 94 ILE A N 1
ATOM 781 C CA . ILE A 1 94 ? -39.779 -9.747 23.885 1.00 58.47 94 ILE A CA 1
ATOM 782 C C . ILE A 1 94 ? -41.306 -9.920 23.878 1.00 58.47 94 ILE A C 1
ATOM 784 O O . ILE A 1 94 ? -41.797 -11.051 23.893 1.00 58.47 94 ILE A O 1
ATOM 788 N N . GLN A 1 95 ? -42.055 -8.818 23.932 1.00 62.78 95 GLN A N 1
ATOM 789 C CA . GLN A 1 95 ? -43.496 -8.864 23.713 1.00 62.78 95 GLN A CA 1
ATOM 790 C C . GLN A 1 95 ? -43.699 -9.117 22.216 1.00 62.78 95 GLN A C 1
ATOM 792 O O . GLN A 1 95 ? -43.136 -8.373 21.408 1.00 62.78 95 GLN A O 1
ATOM 797 N N . PRO A 1 96 ? -44.414 -10.184 21.818 1.00 52.28 96 PRO A N 1
ATOM 798 C CA . PRO A 1 96 ? -44.721 -10.402 20.415 1.00 52.28 96 PRO A CA 1
ATOM 799 C C . PRO A 1 96 ? -45.565 -9.228 19.914 1.00 52.28 96 PRO A C 1
ATOM 801 O O . PRO A 1 96 ? -46.517 -8.818 20.577 1.00 52.28 96 PRO A O 1
ATOM 804 N N . LEU A 1 97 ? -45.175 -8.687 18.762 1.00 55.59 97 LEU A N 1
ATOM 805 C CA . LEU A 1 97 ? -45.894 -7.643 18.043 1.00 55.59 97 LEU A CA 1
ATOM 806 C C . LEU A 1 97 ? -47.305 -8.172 17.737 1.00 55.59 97 LEU A C 1
ATOM 808 O O . LEU A 1 97 ? -47.465 -9.093 16.936 1.00 55.59 97 LEU A O 1
ATOM 812 N N . HIS A 1 98 ? -48.304 -7.682 18.469 1.00 48.25 98 HIS A N 1
ATOM 813 C CA . HIS A 1 98 ? -49.703 -8.008 18.229 1.00 48.25 98 HIS A CA 1
ATOM 814 C C . HIS A 1 98 ? -50.228 -7.006 17.205 1.00 48.25 98 HIS A C 1
ATOM 816 O O . HIS A 1 98 ? -50.772 -5.964 17.561 1.00 48.25 98 HIS A O 1
ATOM 822 N N . ASP A 1 99 ? -49.988 -7.311 15.933 1.00 52.84 99 ASP A N 1
ATOM 823 C CA . ASP A 1 99 ? -50.646 -6.644 14.815 1.00 52.84 99 ASP A CA 1
ATOM 824 C C . ASP A 1 99 ? -52.083 -7.192 14.728 1.00 52.84 99 ASP A C 1
ATOM 826 O O . ASP A 1 99 ? -52.396 -8.062 13.916 1.00 52.84 99 ASP A O 1
ATOM 830 N N . GLU A 1 100 ? -52.954 -6.742 15.633 1.00 55.19 100 GLU A N 1
ATOM 831 C CA . GLU A 1 100 ? -54.405 -6.893 15.489 1.00 55.19 100 GLU A CA 1
ATOM 832 C C . GLU A 1 100 ? -54.891 -5.714 14.644 1.00 55.19 100 GLU A C 1
ATOM 834 O O . GLU A 1 100 ? -55.325 -4.677 15.141 1.00 55.19 100 GLU A O 1
ATOM 839 N N . GLU A 1 101 ? -54.697 -5.857 13.333 1.00 56.84 101 GLU A N 1
ATOM 840 C CA . GLU A 1 101 ? -55.325 -5.015 12.320 1.00 56.84 101 GLU A CA 1
ATOM 841 C C . GLU A 1 101 ? -56.847 -5.105 12.500 1.00 56.84 101 GLU A C 1
ATOM 843 O O . GLU A 1 101 ? -57.464 -6.160 12.320 1.00 56.84 101 GLU A O 1
ATOM 848 N N . ASP A 1 102 ? -57.432 -3.978 12.891 1.00 51.62 102 ASP A N 1
ATOM 849 C CA . ASP A 1 102 ? -58.861 -3.728 13.016 1.00 51.62 102 ASP A CA 1
ATOM 850 C C . ASP A 1 102 ? -59.551 -3.876 11.648 1.00 51.62 102 ASP A C 1
ATOM 852 O O . ASP A 1 102 ? -59.715 -2.930 10.879 1.00 51.62 102 ASP A O 1
ATOM 856 N N . PHE A 1 103 ? -59.960 -5.102 11.321 1.00 53.59 103 PHE A N 1
ATOM 857 C CA . PHE A 1 103 ? -60.850 -5.395 10.197 1.00 53.59 103 PHE A CA 1
ATOM 858 C C . PHE A 1 103 ? -62.316 -5.155 10.589 1.00 53.59 103 PHE A C 1
ATOM 860 O O . PHE A 1 103 ? -63.139 -6.069 10.517 1.00 53.59 103 PHE A O 1
ATOM 867 N N . THR A 1 104 ? -62.681 -3.934 10.991 1.00 56.19 104 THR A N 1
ATOM 868 C CA . THR A 1 104 ? -64.096 -3.568 11.178 1.00 56.19 104 THR A CA 1
ATOM 869 C C . THR A 1 104 ? -64.513 -2.253 10.522 1.00 56.19 104 THR A C 1
ATOM 871 O O . THR A 1 104 ? -65.364 -1.549 11.046 1.00 56.19 104 THR A O 1
ATOM 874 N N . GLU A 1 105 ? -64.033 -1.932 9.315 1.00 56.69 105 GLU A N 1
ATOM 875 C CA . GLU A 1 105 ? -64.610 -0.784 8.590 1.00 56.69 105 GLU A CA 1
ATOM 876 C C . GLU A 1 105 ? -64.586 -0.905 7.058 1.00 56.69 105 GLU A C 1
ATOM 878 O O . GLU A 1 105 ? -64.034 -0.068 6.357 1.00 56.69 105 GLU A O 1
ATOM 883 N N . ILE A 1 106 ? -65.188 -1.958 6.488 1.00 54.81 106 ILE A N 1
ATOM 884 C CA . ILE A 1 106 ? -65.443 -2.000 5.030 1.00 54.81 106 ILE A CA 1
ATOM 885 C C . ILE A 1 106 ? -66.666 -2.846 4.630 1.00 54.81 106 ILE A C 1
ATOM 887 O O . ILE A 1 106 ? -66.593 -3.622 3.686 1.00 54.81 106 ILE A O 1
ATOM 891 N N . ASN A 1 107 ? -67.823 -2.719 5.298 1.00 52.88 107 ASN A N 1
ATOM 892 C CA . ASN A 1 107 ? -69.097 -3.082 4.645 1.00 52.88 107 ASN A CA 1
ATOM 893 C C . ASN A 1 107 ? -70.350 -2.518 5.345 1.00 52.88 107 ASN A C 1
ATOM 895 O O . ASN A 1 107 ? -70.993 -3.209 6.131 1.00 52.88 107 ASN A O 1
ATOM 899 N N . SER A 1 108 ? -70.740 -1.277 5.047 1.00 54.84 108 SER A N 1
ATOM 900 C CA . SER A 1 108 ? -72.088 -0.790 5.405 1.00 54.84 108 SER A CA 1
ATOM 901 C C . SER A 1 108 ? -72.736 0.163 4.393 1.00 54.84 108 SER A C 1
ATOM 903 O O . SER A 1 108 ? -73.827 0.660 4.647 1.00 54.84 108 SER A O 1
ATOM 905 N N . ASN A 1 109 ? -72.158 0.346 3.200 1.00 53.59 109 ASN A N 1
ATOM 906 C CA . ASN A 1 109 ? -72.728 1.222 2.169 1.00 53.59 109 ASN A CA 1
ATOM 907 C C . ASN A 1 109 ? -73.210 0.442 0.939 1.00 53.59 109 ASN A C 1
ATOM 909 O O . ASN A 1 109 ? -72.710 0.653 -0.165 1.00 53.59 109 ASN A O 1
ATOM 913 N N . HIS A 1 110 ? -74.188 -0.454 1.114 1.00 47.06 110 HIS A N 1
ATOM 914 C CA . HIS A 1 110 ? -74.996 -0.922 -0.017 1.00 47.06 110 HIS A CA 1
ATOM 915 C C . HIS A 1 110 ? -76.369 -1.490 0.379 1.00 47.06 110 HIS A C 1
A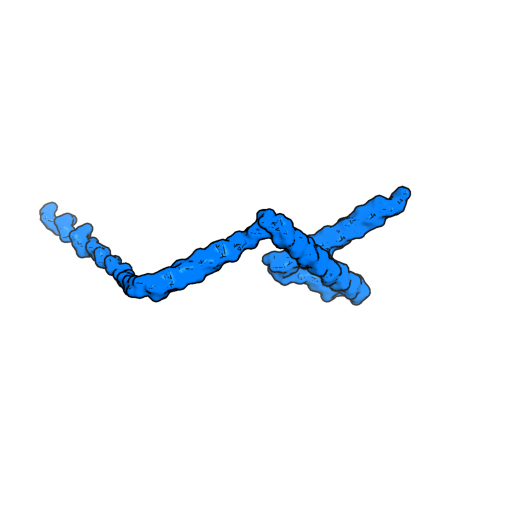TOM 917 O O . HIS A 1 110 ? -76.643 -2.646 0.102 1.00 47.06 110 HIS A O 1
ATOM 923 N N . TYR A 1 111 ? -77.235 -0.688 1.011 1.00 45.47 111 TYR A N 1
ATOM 924 C CA . TYR A 1 111 ? -78.697 -0.868 0.955 1.00 45.47 111 TYR A CA 1
ATOM 925 C C . TYR A 1 111 ? -79.402 0.467 1.233 1.00 45.47 111 TYR A C 1
ATOM 927 O O . TYR A 1 111 ? -79.598 0.830 2.392 1.00 45.47 111 TYR A O 1
ATOM 935 N N . SER A 1 112 ? -79.762 1.194 0.171 1.00 44.50 112 SER A N 1
ATOM 936 C CA . SER A 1 112 ? -80.992 1.998 -0.006 1.00 44.50 112 SER A CA 1
ATOM 937 C C . SER A 1 112 ? -80.957 2.680 -1.367 1.00 44.50 112 SER A C 1
ATOM 939 O O . SER A 1 112 ? -79.934 3.338 -1.657 1.00 44.50 112 SER A O 1
#

Organism: NCBI:txid43959

Foldseek 3Di:
DVPVVVVVVVVVLLVVLLVQLVCCVPPVDHPPLVVPPDPVVSVVNVVSNVSSNVVNVVVVVVVVVVVPDDPPVVVVVVVVVVVVVCVVVVPDPPDPPPPPPPPPPDDDPDDD